Protein AF-A0A7J4INY0-F1 (afdb_monomer_lite)

Foldseek 3Di:
DDDPPDDDDDLLVQLLVQCVVVPVCPPPQEDEPCPDLVNSCVSSVHDSVCSVVSCVVCVVVVNDDDDDHHHPPDD

Structure (mmCIF, N/CA/C/O backbone):
data_AF-A0A7J4INY0-F1
#
_entry.id   AF-A0A7J4INY0-F1
#
loop_
_atom_site.group_PDB
_atom_site.id
_atom_site.type_symbol
_atom_site.label_atom_id
_atom_site.label_alt_id
_atom_site.label_comp_id
_atom_site.label_asym_id
_atom_site.label_entity_id
_atom_site.label_seq_id
_atom_site.pdbx_PDB_ins_code
_atom_site.Cartn_x
_atom_site.Cartn_y
_atom_site.Cartn_z
_atom_site.occupancy
_atom_site.B_iso_or_equiv
_atom_site.auth_seq_id
_atom_site.auth_comp_id
_atom_site.auth_asym_id
_atom_site.auth_atom_id
_atom_site.pdbx_PDB_model_num
ATOM 1 N N . MET A 1 1 ? -24.207 27.801 -2.690 1.00 49.50 1 MET A N 1
ATOM 2 C CA . MET A 1 1 ? -24.339 26.388 -2.282 1.00 49.50 1 MET A CA 1
ATOM 3 C C . MET A 1 1 ? -22.935 25.841 -2.100 1.00 49.50 1 MET A C 1
ATOM 5 O O . MET A 1 1 ? -22.242 25.657 -3.091 1.00 49.50 1 MET A O 1
ATOM 9 N N . SER A 1 2 ? -22.466 25.704 -0.861 1.00 49.91 2 SER A N 1
ATOM 10 C CA . SER A 1 2 ? -21.150 25.118 -0.593 1.00 49.91 2 SER A CA 1
ATOM 11 C C . SER A 1 2 ? -21.217 23.635 -0.932 1.00 49.91 2 SER A C 1
ATOM 13 O O . SER A 1 2 ? -22.036 22.919 -0.358 1.00 49.91 2 SER A O 1
ATOM 15 N N . ALA A 1 3 ? -20.407 23.181 -1.888 1.00 60.38 3 ALA A N 1
ATOM 16 C CA . ALA A 1 3 ? -20.224 21.758 -2.121 1.00 60.38 3 ALA A CA 1
ATOM 17 C C . ALA A 1 3 ? -19.736 21.143 -0.806 1.00 60.38 3 ALA A C 1
ATOM 19 O O . ALA A 1 3 ? -18.665 21.500 -0.312 1.00 60.38 3 ALA A O 1
ATOM 20 N N . VAL A 1 4 ? -20.548 20.276 -0.203 1.00 62.66 4 VAL A N 1
ATOM 21 C CA . VAL A 1 4 ? -20.119 19.462 0.931 1.00 62.66 4 VAL A CA 1
ATOM 22 C C . VAL A 1 4 ? -18.990 18.590 0.392 1.00 62.66 4 VAL A C 1
ATOM 24 O O . VAL A 1 4 ? -19.229 17.667 -0.384 1.00 62.66 4 VAL A O 1
ATOM 27 N N . GLY A 1 5 ? -17.748 18.970 0.696 1.00 70.44 5 GLY A N 1
ATOM 28 C CA . GLY A 1 5 ? -16.566 18.265 0.224 1.00 70.44 5 GLY A CA 1
ATOM 29 C C . GLY A 1 5 ? -16.63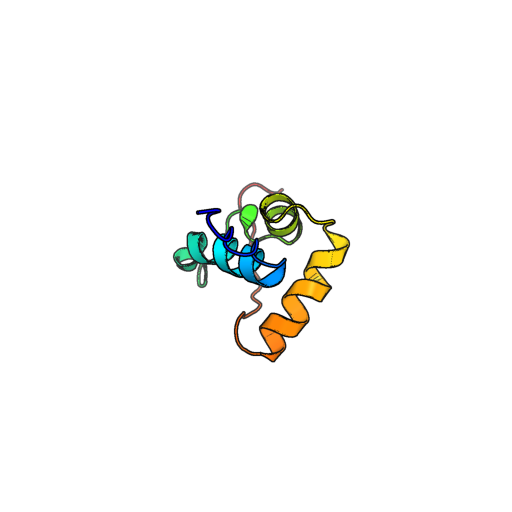5 16.819 0.690 1.00 70.44 5 GLY A C 1
ATOM 30 O O . GLY A 1 5 ? -16.805 16.562 1.881 1.00 70.44 5 GLY A O 1
ATOM 31 N N . GLN A 1 6 ? -16.549 15.883 -0.251 1.00 75.25 6 GLN A N 1
ATOM 32 C CA . GLN A 1 6 ? -16.553 14.459 0.055 1.00 75.25 6 GLN A CA 1
ATOM 33 C C . GLN A 1 6 ? -15.434 14.176 1.075 1.00 75.25 6 GLN A C 1
ATOM 35 O O . GLN A 1 6 ? -14.310 14.659 0.878 1.00 75.25 6 GLN A O 1
ATOM 40 N N . PRO A 1 7 ? -15.721 13.477 2.189 1.00 82.38 7 PRO A N 1
ATOM 41 C CA . PRO A 1 7 ? -14.731 13.273 3.234 1.00 82.38 7 PRO A CA 1
ATOM 42 C C . PRO A 1 7 ? -13.511 12.561 2.650 1.00 82.38 7 PRO A C 1
ATOM 44 O O . PRO A 1 7 ? -13.635 11.598 1.892 1.00 82.38 7 PRO A O 1
ATOM 47 N N . ARG A 1 8 ? -12.316 13.063 2.982 1.00 85.12 8 ARG A N 1
ATOM 48 C CA . ARG A 1 8 ? -11.068 12.457 2.517 1.00 85.12 8 ARG A CA 1
ATOM 49 C C . ARG A 1 8 ? -11.002 11.017 3.047 1.00 85.12 8 ARG A C 1
ATOM 51 O O . ARG A 1 8 ? -11.157 10.846 4.257 1.00 85.12 8 ARG A O 1
ATOM 58 N N . PRO A 1 9 ? -10.731 10.012 2.194 1.00 93.25 9 PRO A N 1
ATOM 59 C CA . PRO A 1 9 ? -10.660 8.625 2.633 1.00 93.25 9 PRO A CA 1
ATOM 60 C C . PRO A 1 9 ? -9.646 8.448 3.766 1.00 93.25 9 PRO A C 1
ATOM 62 O O . PRO A 1 9 ? -8.561 9.052 3.747 1.00 93.25 9 PRO A O 1
ATOM 65 N N . GLY A 1 10 ? -9.996 7.614 4.742 1.00 95.12 10 GLY A N 1
ATOM 66 C CA . GLY A 1 10 ? -9.108 7.221 5.824 1.00 95.12 10 GLY A CA 1
ATOM 67 C C . GLY A 1 10 ? -7.913 6.412 5.320 1.00 95.12 10 GLY A C 1
ATOM 68 O O . GLY A 1 10 ? -7.722 6.176 4.126 1.00 95.12 10 GLY A O 1
ATOM 69 N N . VAL A 1 11 ? -7.026 6.032 6.239 1.00 96.06 11 VAL A N 1
ATOM 70 C CA . VAL A 1 11 ? -5.777 5.348 5.867 1.00 96.06 11 VAL A CA 1
ATOM 71 C C . VAL A 1 11 ? -6.062 3.996 5.213 1.00 96.06 11 VAL A C 1
ATOM 73 O O . VAL A 1 11 ? -5.449 3.682 4.199 1.00 96.06 11 VAL A O 1
ATOM 76 N N . GLN A 1 12 ? -7.001 3.216 5.756 1.00 96.38 12 GLN A N 1
ATOM 77 C CA . GLN A 1 12 ? -7.325 1.889 5.229 1.00 96.38 12 GLN A CA 1
ATOM 78 C C . GLN A 1 12 ? -7.968 1.966 3.842 1.00 96.38 12 GLN A C 1
ATOM 80 O O . GLN A 1 12 ? -7.584 1.201 2.960 1.00 96.38 12 GLN A O 1
ATOM 85 N N . GLU A 1 13 ? -8.862 2.928 3.595 1.00 96.25 13 GLU A N 1
ATOM 86 C CA . GLU A 1 13 ? -9.437 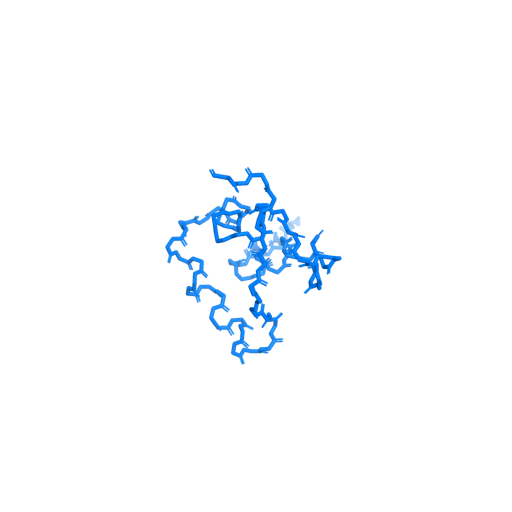3.129 2.264 1.00 96.25 13 GLU A CA 1
ATOM 87 C C . GLU A 1 13 ? -8.371 3.545 1.250 1.00 96.25 13 GLU A C 1
ATOM 89 O O . GLU A 1 13 ? -8.354 3.036 0.132 1.00 96.25 13 GLU A O 1
ATOM 94 N N . ARG A 1 14 ? -7.430 4.419 1.637 1.00 97.31 14 ARG A N 1
ATOM 95 C CA . ARG A 1 14 ? -6.300 4.773 0.764 1.00 97.31 14 ARG A CA 1
ATOM 96 C C . ARG A 1 14 ? -5.398 3.573 0.471 1.00 97.31 14 ARG A C 1
ATOM 98 O O . ARG A 1 14 ? -4.930 3.451 -0.656 1.00 97.31 14 ARG A O 1
ATOM 105 N N . ILE A 1 15 ? -5.185 2.679 1.441 1.00 97.50 15 ILE A N 1
ATOM 106 C CA . ILE A 1 15 ? -4.449 1.425 1.220 1.00 97.50 15 ILE A CA 1
ATOM 107 C C . ILE A 1 15 ? -5.199 0.541 0.216 1.00 97.50 15 ILE A C 1
ATOM 109 O O . ILE A 1 15 ? -4.580 0.076 -0.734 1.00 97.50 15 ILE A O 1
ATOM 113 N N . LEU A 1 16 ? -6.515 0.341 0.365 1.00 96.69 16 LEU A N 1
ATOM 114 C CA . LEU A 1 16 ? -7.303 -0.447 -0.599 1.00 96.69 16 LEU A CA 1
ATOM 115 C C . LEU A 1 16 ? -7.239 0.139 -2.008 1.00 96.69 16 LEU A C 1
ATOM 117 O O . LEU A 1 16 ? -7.059 -0.603 -2.968 1.00 96.69 16 LEU A O 1
ATOM 121 N N . LEU A 1 17 ? -7.362 1.462 -2.130 1.00 96.06 17 LEU A N 1
ATOM 122 C CA . LEU A 1 17 ? -7.276 2.150 -3.416 1.00 96.06 17 LEU A CA 1
ATOM 123 C C . LEU A 1 17 ? -5.904 1.965 -4.068 1.00 96.06 17 LEU A C 1
ATOM 125 O O . LEU A 1 17 ? -5.856 1.657 -5.252 1.00 96.06 17 LEU A O 1
ATOM 129 N N . HIS A 1 18 ? -4.814 2.084 -3.302 1.00 97.44 18 HIS A N 1
ATOM 130 C CA . HIS A 1 18 ? -3.461 1.804 -3.795 1.00 97.44 18 HIS A CA 1
ATOM 131 C C . HIS A 1 18 ? -3.318 0.351 -4.255 1.00 97.44 18 HIS A C 1
ATOM 133 O O . HIS A 1 18 ? -2.865 0.096 -5.363 1.00 97.44 18 HIS A O 1
ATOM 139 N N . LEU A 1 19 ? -3.738 -0.614 -3.432 1.00 96.50 19 LEU A N 1
ATOM 140 C CA . LEU A 1 19 ? -3.591 -2.043 -3.729 1.00 96.50 19 LEU A CA 1
ATOM 141 C C . LEU A 1 19 ? -4.464 -2.511 -4.903 1.00 96.50 19 LEU A C 1
ATOM 143 O O . LEU A 1 19 ? -4.085 -3.455 -5.598 1.00 96.50 19 LEU A O 1
ATOM 147 N N . ARG A 1 20 ? -5.604 -1.852 -5.155 1.00 96.12 20 ARG A N 1
ATOM 148 C CA . ARG A 1 20 ? -6.485 -2.141 -6.298 1.00 96.12 20 ARG A CA 1
ATOM 149 C C . ARG A 1 20 ? -5.739 -2.053 -7.629 1.00 96.12 20 ARG A C 1
ATOM 151 O O . ARG A 1 20 ? -5.985 -2.869 -8.514 1.00 96.12 20 ARG A O 1
ATOM 158 N N . ASP A 1 21 ? -4.812 -1.112 -7.753 1.00 96.75 21 ASP A N 1
ATOM 159 C CA . ASP A 1 21 ? -4.061 -0.899 -8.989 1.00 96.75 21 ASP A CA 1
ATOM 160 C C . ASP A 1 21 ? -3.010 -2.011 -9.236 1.00 96.75 21 ASP A C 1
ATOM 162 O O . ASP A 1 21 ? -2.406 -2.063 -10.301 1.00 96.75 21 ASP A O 1
ATOM 166 N N . TYR A 1 22 ? -2.837 -2.952 -8.291 1.00 95.94 22 TYR A N 1
ATOM 167 C CA . TYR A 1 22 ? -1.892 -4.076 -8.362 1.00 95.94 22 TYR A CA 1
ATOM 168 C C . TYR A 1 22 ? -2.558 -5.461 -8.262 1.00 95.94 22 TYR A C 1
ATOM 170 O O . TYR A 1 22 ? -1.876 -6.455 -8.004 1.00 95.94 22 TYR A O 1
ATOM 178 N N . VAL A 1 23 ? -3.876 -5.574 -8.463 1.00 93.88 23 VAL A N 1
ATOM 179 C CA . VAL A 1 23 ? -4.613 -6.854 -8.329 1.00 93.88 23 VAL A CA 1
ATOM 180 C C . VAL A 1 23 ? -4.043 -7.963 -9.222 1.00 93.88 23 VAL A C 1
ATOM 182 O O . VAL A 1 23 ? -4.004 -9.127 -8.822 1.00 93.88 23 VAL A O 1
ATOM 185 N N . GLU A 1 24 ? -3.514 -7.615 -10.396 1.00 94.31 24 GLU A N 1
ATOM 186 C CA . GLU A 1 24 ? -2.878 -8.564 -11.319 1.00 94.31 24 GLU A CA 1
ATOM 187 C C . GLU A 1 24 ? -1.618 -9.255 -10.757 1.00 94.31 24 GLU A C 1
ATOM 189 O O . GLU A 1 24 ? -1.168 -10.270 -11.299 1.00 94.31 24 GLU A O 1
ATOM 194 N N . HIS A 1 25 ? -1.051 -8.728 -9.666 1.00 94.25 25 HIS A N 1
ATOM 195 C CA . HIS A 1 25 ? 0.119 -9.278 -8.984 1.00 94.25 25 HIS A CA 1
ATOM 196 C C . HIS A 1 25 ? -0.226 -10.269 -7.862 1.00 94.25 25 HIS A C 1
ATOM 198 O O . HIS A 1 25 ? 0.682 -10.906 -7.335 1.00 94.25 25 HIS A O 1
ATOM 204 N N . ALA A 1 26 ? -1.504 -10.460 -7.507 1.00 88.94 26 ALA A N 1
ATOM 205 C CA . ALA A 1 26 ? -1.916 -11.238 -6.327 1.00 88.94 26 ALA A CA 1
ATOM 206 C C . ALA A 1 26 ? -1.427 -12.706 -6.297 1.00 88.94 26 ALA A C 1
ATOM 208 O O . ALA A 1 26 ? -1.363 -13.320 -5.230 1.00 88.94 26 ALA A O 1
ATOM 209 N N . GLY A 1 27 ? -1.086 -13.276 -7.456 1.00 89.69 27 GLY A N 1
ATOM 210 C CA . GLY A 1 27 ? -0.540 -14.631 -7.592 1.00 89.69 27 GLY A CA 1
ATOM 211 C C . GLY A 1 27 ? 0.866 -14.702 -8.190 1.00 89.69 27 GLY A C 1
ATOM 212 O O . GLY A 1 27 ? 1.318 -15.800 -8.505 1.00 89.69 27 GLY A O 1
ATOM 213 N N . ARG A 1 28 ? 1.542 -13.567 -8.401 1.00 93.44 28 ARG A N 1
ATOM 214 C CA . ARG A 1 28 ? 2.865 -13.548 -9.038 1.00 93.44 28 ARG A CA 1
ATOM 215 C C . ARG A 1 28 ? 3.964 -13.839 -8.016 1.00 93.44 28 ARG A C 1
ATOM 217 O O . ARG A 1 28 ? 3.875 -13.432 -6.863 1.00 93.44 28 ARG A O 1
ATOM 224 N N . VAL A 1 29 ? 5.009 -14.533 -8.467 1.00 91.69 29 VAL A N 1
ATOM 225 C CA . VAL A 1 29 ? 6.224 -14.789 -7.670 1.00 91.69 29 VAL A CA 1
ATOM 226 C C . VAL A 1 29 ? 6.984 -13.488 -7.421 1.00 91.69 29 VAL A C 1
ATOM 228 O O . VAL A 1 29 ? 7.507 -13.281 -6.328 1.00 91.69 29 VAL A O 1
ATOM 231 N N . GLU A 1 30 ? 6.993 -12.603 -8.419 1.00 94.75 30 GLU A N 1
ATOM 232 C CA . GLU A 1 30 ? 7.594 -11.279 -8.342 1.00 94.75 30 GLU A CA 1
ATOM 233 C C . GLU A 1 30 ? 6.545 -10.165 -8.336 1.00 94.75 30 GLU A C 1
ATOM 235 O O . GLU A 1 30 ? 5.567 -10.180 -9.096 1.00 94.75 30 GLU A O 1
ATOM 240 N N . VAL A 1 31 ? 6.769 -9.178 -7.474 1.00 95.75 31 VAL A N 1
ATOM 241 C CA . VAL A 1 31 ? 5.864 -8.055 -7.242 1.00 95.75 31 VAL A CA 1
ATOM 242 C C . VAL A 1 31 ? 6.621 -6.725 -7.212 1.00 95.75 31 VAL A C 1
ATOM 244 O O . VAL A 1 31 ? 7.778 -6.674 -6.793 1.00 95.75 31 VAL A O 1
ATOM 247 N N . PRO A 1 32 ? 5.991 -5.611 -7.618 1.00 95.88 32 PRO A N 1
ATOM 248 C CA . PRO A 1 32 ? 6.625 -4.303 -7.551 1.00 95.88 32 PRO A CA 1
ATOM 249 C C . PRO A 1 32 ? 6.853 -3.861 -6.102 1.00 95.88 32 PRO A C 1
ATOM 251 O O . PRO A 1 32 ? 6.080 -4.184 -5.197 1.00 95.88 32 PRO A O 1
ATOM 254 N N . PHE A 1 33 ? 7.864 -3.012 -5.894 1.00 95.12 33 PHE A N 1
ATOM 255 C CA . PHE A 1 33 ? 8.165 -2.402 -4.591 1.00 95.12 33 PHE A CA 1
ATOM 256 C C . PHE A 1 33 ? 6.965 -1.696 -3.947 1.00 95.12 33 PHE A C 1
ATOM 258 O O . PHE A 1 33 ? 6.862 -1.650 -2.719 1.00 95.12 33 PHE A O 1
ATOM 265 N N . ALA A 1 34 ? 6.030 -1.201 -4.758 1.00 95.94 34 ALA A N 1
ATOM 266 C CA . ALA A 1 34 ? 4.787 -0.582 -4.315 1.00 95.94 34 ALA A CA 1
ATOM 267 C C . ALA A 1 34 ? 3.929 -1.474 -3.394 1.00 95.94 34 ALA A C 1
ATOM 269 O O . ALA A 1 34 ? 3.186 -0.934 -2.575 1.00 95.94 34 ALA A O 1
ATOM 270 N N . LEU A 1 35 ? 4.048 -2.806 -3.484 1.00 95.56 35 LEU A N 1
ATOM 271 C CA . LEU A 1 35 ? 3.349 -3.761 -2.614 1.00 95.56 35 LEU A CA 1
ATOM 272 C C . LEU A 1 35 ? 4.078 -4.040 -1.287 1.00 95.56 35 LEU A C 1
ATOM 274 O O . LEU A 1 35 ? 3.507 -4.644 -0.380 1.00 95.56 35 LEU A O 1
ATOM 278 N N . SER A 1 36 ? 5.324 -3.584 -1.134 1.00 93.88 36 SER A N 1
ATOM 279 C CA . SER A 1 36 ? 6.049 -3.680 0.135 1.00 93.88 36 SER A CA 1
ATOM 280 C C . SER A 1 36 ? 5.452 -2.748 1.196 1.00 93.88 36 SER A C 1
ATOM 282 O O . SER A 1 36 ? 4.792 -1.757 0.883 1.00 93.88 36 SER A O 1
ATOM 284 N N . GLN A 1 37 ? 5.763 -2.989 2.475 1.00 94.44 37 GLN A N 1
ATOM 285 C CA . GLN A 1 37 ? 5.343 -2.086 3.555 1.00 94.44 37 GLN A CA 1
ATOM 286 C C . GLN A 1 37 ? 5.813 -0.641 3.329 1.00 94.44 37 GLN A C 1
ATOM 288 O O . GLN A 1 37 ? 5.081 0.292 3.640 1.00 94.44 37 GLN A O 1
ATOM 293 N N . MET A 1 38 ? 7.023 -0.441 2.795 1.00 95.88 38 MET A N 1
ATOM 294 C CA . MET A 1 38 ? 7.526 0.904 2.504 1.00 95.88 38 MET A CA 1
ATOM 295 C C . MET A 1 38 ? 6.803 1.525 1.302 1.00 95.88 38 MET A C 1
ATOM 297 O O . MET A 1 38 ? 6.422 2.689 1.356 1.00 95.88 38 MET A O 1
ATOM 301 N N . GLY A 1 39 ? 6.557 0.743 0.247 1.00 96.19 39 GLY A N 1
ATOM 302 C CA . GLY A 1 39 ? 5.793 1.187 -0.920 1.00 96.19 39 GLY A CA 1
ATOM 303 C C . GLY A 1 39 ? 4.383 1.653 -0.552 1.00 96.19 39 GLY A C 1
ATOM 304 O O . GLY A 1 39 ? 3.983 2.755 -0.925 1.00 96.19 39 GLY A O 1
ATOM 305 N N . ILE A 1 40 ? 3.676 0.868 0.267 1.00 97.19 40 ILE A N 1
ATOM 306 C CA . ILE A 1 40 ? 2.352 1.223 0.796 1.00 97.19 40 ILE A CA 1
ATOM 307 C C . ILE A 1 40 ? 2.431 2.504 1.633 1.00 97.19 40 ILE A C 1
ATOM 309 O O . ILE A 1 40 ? 1.619 3.408 1.447 1.00 97.19 40 ILE A O 1
ATOM 313 N N . ALA A 1 41 ? 3.414 2.608 2.534 1.00 98.19 41 ALA A N 1
ATOM 314 C CA . ALA A 1 41 ? 3.597 3.780 3.390 1.00 98.19 41 ALA A CA 1
ATOM 315 C C . ALA A 1 41 ? 3.769 5.073 2.577 1.00 98.19 41 ALA A C 1
ATOM 317 O O . ALA A 1 41 ? 3.105 6.074 2.862 1.00 98.19 41 ALA A O 1
ATOM 318 N N . ASN A 1 42 ? 4.607 5.018 1.537 1.00 97.75 42 ASN A N 1
ATOM 319 C CA . ASN A 1 42 ? 4.852 6.130 0.622 1.00 97.75 42 ASN A CA 1
ATOM 320 C C . ASN A 1 42 ? 3.574 6.527 -0.127 1.00 97.75 42 ASN A C 1
ATOM 322 O O . ASN A 1 42 ? 3.255 7.710 -0.207 1.00 97.75 42 ASN A O 1
ATOM 326 N N . ALA A 1 43 ? 2.817 5.546 -0.627 1.00 97.38 43 ALA A N 1
ATOM 327 C CA . ALA A 1 43 ? 1.599 5.791 -1.393 1.00 97.38 43 ALA A CA 1
ATOM 328 C C . ALA A 1 43 ? 0.481 6.450 -0.569 1.00 97.38 43 ALA A C 1
ATOM 330 O O . ALA A 1 43 ? -0.274 7.270 -1.089 1.00 97.38 43 ALA A O 1
ATOM 331 N N . VAL A 1 44 ? 0.369 6.120 0.724 1.00 97.00 44 VAL A N 1
ATOM 332 C CA . VAL A 1 44 ? -0.726 6.617 1.584 1.00 97.00 44 VAL A CA 1
ATOM 333 C C . VAL A 1 44 ? -0.300 7.695 2.584 1.00 97.00 44 VAL A C 1
ATOM 335 O O . VAL A 1 44 ? -1.127 8.117 3.406 1.00 97.00 44 VAL A O 1
ATOM 338 N N . ALA A 1 45 ? 0.955 8.150 2.481 1.00 96.81 45 ALA A N 1
ATOM 339 C CA . ALA A 1 45 ? 1.593 9.190 3.286 1.00 96.81 45 ALA A CA 1
ATOM 340 C C . ALA A 1 45 ? 1.524 8.927 4.802 1.00 96.81 45 ALA A C 1
ATOM 342 O O . ALA A 1 45 ? 1.030 9.749 5.576 1.00 96.81 45 ALA A O 1
ATOM 343 N N . ILE A 1 46 ? 2.014 7.761 5.233 1.00 97.06 46 ILE A N 1
ATOM 344 C CA . ILE A 1 46 ? 2.146 7.399 6.654 1.00 97.06 46 ILE A CA 1
ATOM 345 C C . ILE A 1 46 ? 3.547 6.870 6.961 1.00 97.06 46 ILE A C 1
ATOM 347 O O . ILE A 1 46 ? 4.282 6.464 6.067 1.00 97.06 46 ILE A O 1
ATOM 351 N N . ALA A 1 47 ? 3.913 6.813 8.243 1.00 97.88 47 ALA A N 1
ATOM 352 C CA . ALA A 1 47 ? 5.135 6.132 8.658 1.00 97.88 47 ALA A CA 1
ATOM 353 C C . ALA A 1 47 ? 5.050 4.622 8.371 1.00 97.88 47 ALA A C 1
ATOM 355 O O . ALA A 1 47 ? 4.039 3.985 8.676 1.00 97.88 47 ALA A O 1
ATOM 356 N N . ARG A 1 48 ? 6.140 4.027 7.865 1.00 97.50 48 ARG A N 1
ATOM 357 C CA . ARG A 1 48 ? 6.227 2.579 7.591 1.00 97.50 48 ARG A CA 1
ATOM 358 C C . ARG A 1 48 ? 5.829 1.719 8.795 1.00 97.50 48 ARG A C 1
ATOM 360 O O . ARG A 1 48 ? 5.136 0.722 8.622 1.00 97.50 48 ARG A O 1
ATOM 367 N N . SER A 1 49 ? 6.230 2.111 10.006 1.00 97.44 49 SER A N 1
ATOM 368 C CA . SER A 1 49 ? 5.906 1.400 11.254 1.00 97.44 49 SER A CA 1
ATOM 369 C C . SER A 1 49 ? 4.403 1.286 11.530 1.00 97.44 49 SER A C 1
ATOM 371 O O . SER A 1 49 ? 3.988 0.387 12.256 1.00 97.44 49 SER A O 1
ATOM 373 N N . ASN A 1 50 ? 3.577 2.144 10.924 1.00 96.38 50 ASN A N 1
ATOM 374 C CA . ASN A 1 50 ? 2.125 2.119 11.088 1.00 96.38 50 ASN A CA 1
ATOM 375 C C . ASN A 1 50 ? 1.426 1.179 10.094 1.00 96.38 50 ASN A C 1
ATOM 377 O O . ASN A 1 50 ? 0.267 0.824 10.315 1.00 96.38 50 ASN A O 1
ATOM 381 N N . VAL A 1 51 ? 2.105 0.751 9.021 1.00 96.94 51 VAL A N 1
ATOM 382 C CA . VAL A 1 51 ? 1.514 -0.113 7.986 1.00 96.94 51 VAL A CA 1
ATOM 383 C C . VAL A 1 51 ? 1.039 -1.455 8.552 1.00 96.94 51 VAL A C 1
ATOM 385 O O . VAL A 1 51 ? -0.122 -1.780 8.310 1.00 96.94 51 VAL A O 1
ATOM 388 N N . PRO A 1 52 ? 1.827 -2.209 9.352 1.00 95.81 52 PRO A N 1
ATOM 389 C CA . PRO A 1 52 ? 1.378 -3.492 9.902 1.00 95.81 52 PRO A CA 1
ATOM 390 C C . PRO A 1 52 ? 0.076 -3.380 10.703 1.00 95.81 52 PRO A C 1
ATOM 392 O O . PRO A 1 52 ? -0.833 -4.192 10.541 1.00 95.81 52 PRO A O 1
ATOM 395 N N . ARG A 1 53 ? -0.056 -2.325 11.517 1.00 94.38 53 ARG A N 1
ATOM 396 C CA . ARG A 1 53 ? -1.276 -2.066 12.290 1.00 94.38 53 ARG A CA 1
ATOM 397 C C . ARG A 1 53 ? -2.462 -1.739 11.384 1.00 94.38 53 ARG A C 1
ATOM 399 O O . ARG A 1 53 ? -3.555 -2.241 11.626 1.00 94.38 53 ARG A O 1
ATOM 406 N N . ALA A 1 54 ? -2.254 -0.911 10.359 1.00 94.38 54 ALA A N 1
ATOM 407 C CA . ALA A 1 54 ? -3.313 -0.531 9.429 1.00 94.38 54 ALA A CA 1
ATOM 408 C C . ALA A 1 54 ? -3.866 -1.745 8.665 1.00 94.38 54 ALA A C 1
ATOM 410 O O . ALA A 1 54 ? -5.083 -1.856 8.530 1.00 94.38 54 ALA A O 1
ATOM 411 N N . ILE A 1 55 ? -2.997 -2.669 8.233 1.00 95.25 55 ILE A N 1
ATOM 412 C CA . ILE A 1 55 ? -3.393 -3.856 7.458 1.00 95.25 55 ILE A CA 1
ATOM 413 C C . ILE A 1 55 ? -3.904 -5.022 8.318 1.00 95.25 55 ILE A C 1
ATOM 415 O O . ILE A 1 55 ? -4.686 -5.816 7.806 1.00 95.25 55 ILE A O 1
ATOM 419 N N . SER A 1 56 ? -3.513 -5.142 9.598 1.00 94.81 56 SER A N 1
ATOM 420 C CA . SER A 1 56 ? -3.959 -6.255 10.467 1.00 94.81 56 SER A CA 1
ATOM 421 C C . SER A 1 56 ? -5.481 -6.320 10.555 1.00 94.81 56 SER A C 1
ATOM 423 O O . SER A 1 56 ? -6.075 -7.339 10.213 1.00 94.81 56 SER A O 1
ATOM 425 N N . GLY A 1 57 ? -6.125 -5.193 10.878 1.00 92.25 57 GLY A N 1
ATOM 426 C CA . GLY A 1 57 ? -7.588 -5.131 10.950 1.00 92.25 57 GLY A CA 1
ATOM 427 C C . GLY A 1 57 ? -8.262 -5.416 9.604 1.00 92.25 57 GLY A C 1
ATOM 428 O O . GLY A 1 57 ? -9.308 -6.050 9.559 1.00 92.25 57 GLY A O 1
ATOM 429 N N . MET A 1 58 ? -7.637 -5.022 8.491 1.00 95.19 58 MET A N 1
ATOM 430 C CA . MET A 1 58 ? -8.161 -5.296 7.147 1.00 95.19 58 MET A CA 1
ATOM 431 C C . MET A 1 58 ? -8.084 -6.788 6.795 1.00 95.19 58 MET A C 1
ATOM 433 O O . MET A 1 58 ? -8.963 -7.304 6.110 1.00 95.19 58 MET A O 1
ATOM 437 N N . ARG A 1 59 ? -7.053 -7.497 7.270 1.00 94.69 59 ARG A N 1
ATOM 438 C CA . ARG A 1 59 ? -6.923 -8.952 7.105 1.00 94.69 59 ARG A CA 1
ATOM 439 C C . ARG A 1 59 ? -7.939 -9.710 7.944 1.00 94.69 59 ARG A C 1
ATOM 441 O O . ARG A 1 59 ? -8.572 -10.626 7.436 1.00 94.69 59 ARG A O 1
ATOM 448 N N . GLU A 1 60 ? -8.117 -9.310 9.200 1.00 94.38 60 GLU A N 1
ATOM 449 C CA . GLU A 1 60 ? -9.114 -9.898 10.107 1.00 94.38 60 GLU A CA 1
ATOM 450 C C . GLU A 1 60 ? -10.541 -9.747 9.556 1.00 94.38 60 GLU A C 1
ATOM 452 O O . GLU A 1 60 ? -11.359 -10.651 9.691 1.00 94.38 60 GLU A O 1
ATOM 457 N N . GLN A 1 61 ? -10.818 -8.640 8.860 1.00 95.12 61 GLN A N 1
ATOM 458 C CA . GLN A 1 61 ? -12.084 -8.389 8.161 1.00 95.12 61 GLN A CA 1
ATOM 459 C C . GLN A 1 61 ? -12.208 -9.117 6.809 1.00 95.12 61 GLN A C 1
ATOM 461 O O . GLN A 1 61 ? -13.241 -9.011 6.152 1.00 95.12 61 GLN A O 1
ATOM 466 N N . GLY A 1 62 ? -11.168 -9.825 6.357 1.00 95.56 62 GLY A N 1
ATOM 467 C CA . GLY A 1 62 ? -11.156 -10.527 5.071 1.00 95.56 62 GLY A CA 1
ATOM 468 C C . GLY A 1 62 ? -11.007 -9.622 3.842 1.00 95.56 62 GLY A C 1
ATOM 469 O O . GLY A 1 62 ? -11.216 -10.083 2.724 1.00 95.56 62 GLY A O 1
ATOM 470 N N . LEU A 1 63 ? -10.635 -8.350 4.020 1.00 95.50 63 LEU A N 1
ATOM 471 C CA . LEU A 1 63 ? -10.435 -7.400 2.918 1.00 95.50 63 LEU A CA 1
ATOM 472 C C . LEU A 1 63 ? -9.088 -7.592 2.213 1.00 95.50 63 LEU A C 1
ATOM 474 O O . LEU A 1 63 ? -8.948 -7.232 1.048 1.00 95.50 63 LEU A O 1
ATOM 478 N N . LEU A 1 64 ? -8.091 -8.128 2.923 1.00 93.94 64 LEU A N 1
ATOM 479 C CA . LEU A 1 64 ? -6.747 -8.382 2.410 1.00 93.94 64 LEU A CA 1
ATOM 480 C C . LEU A 1 64 ? -6.267 -9.784 2.776 1.00 93.94 64 LEU A C 1
ATOM 482 O O . LEU A 1 64 ? -6.604 -10.324 3.828 1.00 93.94 64 LEU A O 1
ATOM 486 N N . ILE A 1 65 ? -5.383 -10.319 1.938 1.00 90.62 65 ILE A N 1
ATOM 487 C CA . ILE A 1 65 ? -4.583 -11.510 2.229 1.00 90.62 65 ILE A CA 1
ATOM 488 C C . ILE A 1 65 ? -3.106 -11.127 2.326 1.00 90.62 65 ILE A C 1
ATOM 490 O O . ILE A 1 65 ? -2.665 -10.161 1.707 1.00 90.62 65 ILE A O 1
ATOM 494 N N . GLU A 1 66 ? -2.329 -11.898 3.081 1.00 88.19 66 GLU A N 1
ATOM 495 C CA . GLU A 1 66 ? -0.869 -11.787 3.097 1.00 88.19 66 GLU A CA 1
ATOM 496 C C . GLU A 1 66 ? -0.267 -12.968 2.341 1.00 88.19 66 GLU A C 1
ATOM 498 O O . GLU A 1 66 ? -0.695 -14.111 2.514 1.00 88.19 66 GLU A O 1
ATOM 503 N N . ARG A 1 67 ? 0.731 -12.686 1.504 1.00 87.62 67 ARG A N 1
ATOM 504 C CA . ARG A 1 67 ? 1.525 -13.691 0.799 1.00 87.62 67 ARG A CA 1
ATOM 505 C C . ARG A 1 67 ? 2.984 -13.269 0.785 1.00 87.62 67 ARG A C 1
ATOM 507 O O . ARG A 1 67 ? 3.286 -12.079 0.743 1.00 87.62 67 ARG A O 1
ATOM 514 N N . GLN A 1 68 ? 3.873 -14.254 0.794 1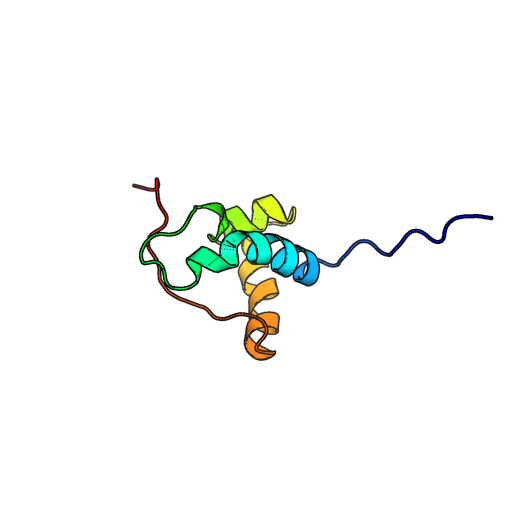.00 89.69 68 GLN A N 1
ATOM 515 C CA . GLN A 1 68 ? 5.286 -14.025 0.523 1.00 89.69 68 GLN A CA 1
ATOM 516 C C . GLN A 1 68 ? 5.509 -13.955 -0.990 1.00 89.69 68 GLN A C 1
ATOM 518 O O . GLN A 1 68 ? 4.981 -14.782 -1.731 1.00 89.69 68 GLN A O 1
ATOM 523 N N . ALA A 1 69 ? 6.277 -12.960 -1.426 1.00 90.94 69 ALA A N 1
ATOM 524 C CA . ALA A 1 69 ? 6.667 -12.751 -2.815 1.00 90.94 69 ALA A CA 1
ATOM 525 C C . ALA A 1 69 ? 8.029 -12.046 -2.867 1.00 90.94 69 ALA A C 1
ATOM 527 O O . ALA A 1 69 ? 8.434 -11.385 -1.906 1.00 90.94 69 ALA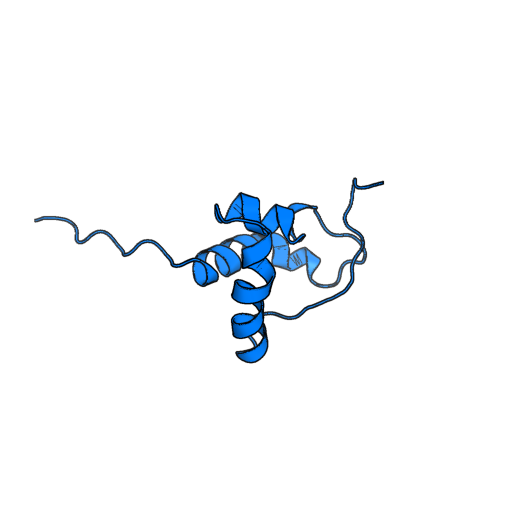 A O 1
ATOM 528 N N . HIS A 1 70 ? 8.720 -12.168 -3.996 1.00 93.69 70 HIS A N 1
ATOM 529 C CA . HIS A 1 70 ? 9.965 -11.458 -4.251 1.00 93.69 70 HIS A CA 1
ATOM 530 C C . HIS A 1 70 ? 9.653 -10.054 -4.754 1.00 93.69 70 HIS A C 1
ATOM 532 O O . HIS A 1 70 ? 8.89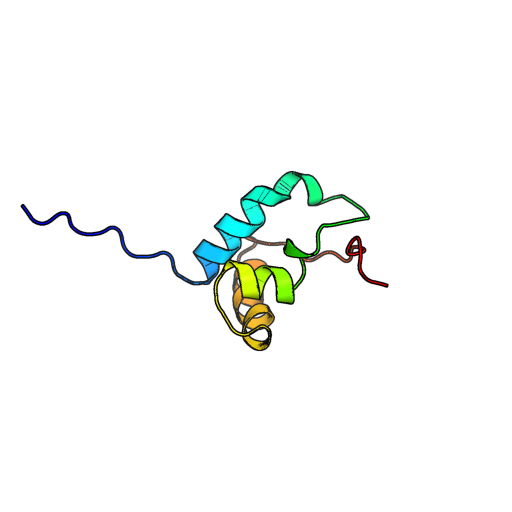1 -9.876 -5.701 1.00 93.69 70 HIS A O 1
ATOM 538 N N . VAL A 1 71 ? 10.231 -9.039 -4.122 1.00 93.62 71 VAL A N 1
ATOM 539 C CA . VAL A 1 71 ? 10.093 -7.674 -4.624 1.00 93.62 71 VAL A CA 1
ATOM 540 C C . VAL A 1 71 ? 11.108 -7.473 -5.746 1.00 93.62 71 VAL A C 1
ATOM 542 O O . VAL A 1 71 ? 12.305 -7.659 -5.541 1.00 93.62 71 VAL A O 1
ATOM 545 N N . THR A 1 72 ? 10.643 -7.097 -6.934 1.00 90.31 72 THR A N 1
ATOM 546 C CA . THR A 1 72 ? 11.527 -6.845 -8.077 1.00 90.31 72 THR A CA 1
ATOM 547 C C . THR A 1 72 ? 12.424 -5.635 -7.800 1.00 90.31 72 THR A C 1
ATOM 549 O O . THR A 1 72 ? 11.961 -4.611 -7.293 1.00 90.31 72 THR A O 1
ATOM 552 N N . GLY A 1 73 ? 13.703 -5.726 -8.174 1.00 80.62 73 GLY A N 1
ATOM 553 C CA . GLY A 1 73 ? 14.637 -4.594 -8.127 1.00 80.62 73 GLY A CA 1
ATOM 554 C C . GLY A 1 73 ? 15.186 -4.252 -6.739 1.00 80.62 73 GLY A C 1
ATOM 555 O O . GLY A 1 73 ? 15.741 -3.171 -6.565 1.00 80.62 73 GLY A O 1
ATOM 556 N N . VAL A 1 74 ? 15.052 -5.154 -5.763 1.00 69.00 74 VAL A N 1
ATOM 557 C CA . VAL A 1 74 ? 15.791 -5.095 -4.494 1.00 69.00 74 VAL A CA 1
ATOM 558 C C . VAL A 1 74 ? 16.752 -6.279 -4.421 1.00 69.00 74 VAL A C 1
ATOM 560 O O . VAL A 1 74 ? 16.343 -7.434 -4.523 1.00 69.00 74 VAL A O 1
ATOM 563 N N . SER A 1 75 ? 18.040 -5.967 -4.297 1.00 57.53 75 SER A N 1
ATOM 564 C CA . SER A 1 75 ? 19.169 -6.886 -4.112 1.00 57.53 75 SER A CA 1
ATOM 565 C C . SER A 1 75 ? 19.985 -6.418 -2.919 1.00 57.53 75 SER A C 1
ATOM 567 O O . SER A 1 75 ? 20.085 -5.180 -2.750 1.00 57.53 75 SER A O 1
#

pLDDT: mean 90.84, std 10.94, range [49.5, 98.19]

Radius of gyration: 14.17 Å; chains: 1; bounding box: 44×41×24 Å

Secondary structure (DSSP, 8-state):
----PPPPP-HHHHHHHHHHTTGGGTT-SEE-GGGSHHHHHHHHTS-GGGHHHHHHHHHH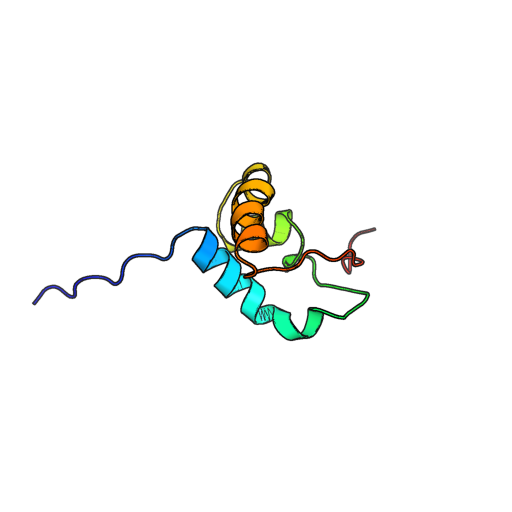TTS------EETT--

Sequence (75 aa):
MSAVGQPRPGVQERILLHLRDYVEHAGRVEVPFALSQMGIANAVAIARSNVPRAISGMREQGLLIERQAHVTGVS